Protein AF-W6RK12-F1 (afdb_monomer_lite)

Structure (mmCIF, N/CA/C/O backbone):
data_AF-W6RK12-F1
#
_entry.id   AF-W6RK12-F1
#
loop_
_atom_site.group_PDB
_atom_site.id
_atom_site.type_symbol
_atom_site.label_atom_id
_atom_site.label_alt_id
_atom_site.label_comp_id
_atom_site.label_asym_id
_atom_site.label_entity_id
_atom_site.label_seq_id
_atom_site.pdbx_PDB_ins_code
_atom_site.Cartn_x
_atom_site.Cartn_y
_atom_site.Cartn_z
_atom_site.occupancy
_atom_site.B_iso_or_equiv
_atom_site.auth_seq_id
_atom_site.auth_comp_id
_atom_site.auth_asym_id
_atom_site.auth_atom_id
_atom_site.pdbx_PDB_model_num
ATOM 1 N N . MET A 1 1 ? -18.634 4.156 -2.295 1.00 64.38 1 MET A N 1
ATOM 2 C CA . MET A 1 1 ? -17.427 3.313 -2.456 1.00 64.38 1 MET A CA 1
ATOM 3 C C . MET A 1 1 ? -16.413 4.102 -3.272 1.00 64.38 1 MET A C 1
ATOM 5 O O . MET A 1 1 ? -16.670 4.361 -4.446 1.00 64.38 1 MET A O 1
ATOM 9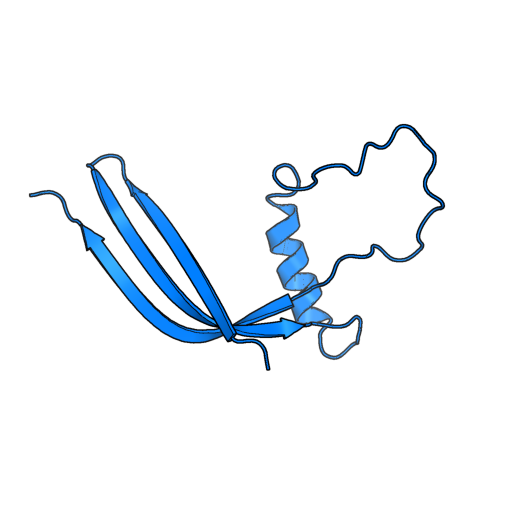 N N . THR A 1 2 ? -15.330 4.556 -2.643 1.00 88.94 2 THR A N 1
ATOM 10 C CA . THR A 1 2 ? -14.367 5.493 -3.244 1.00 88.94 2 THR A CA 1
ATOM 11 C C . THR A 1 2 ? -13.348 4.724 -4.084 1.00 88.94 2 THR A C 1
ATOM 13 O O . THR A 1 2 ? -12.713 3.789 -3.596 1.00 88.94 2 THR A O 1
ATOM 16 N N . ARG A 1 3 ? -13.237 5.063 -5.373 1.00 94.44 3 ARG A N 1
ATOM 17 C CA . ARG A 1 3 ? -12.228 4.486 -6.274 1.00 94.44 3 ARG A CA 1
ATOM 18 C C . ARG A 1 3 ? -10.924 5.250 -6.106 1.00 94.44 3 ARG A C 1
ATOM 20 O O . ARG A 1 3 ? -10.950 6.470 -5.978 1.00 94.44 3 ARG A O 1
ATOM 27 N N . CYS A 1 4 ? -9.812 4.539 -6.151 1.00 94.75 4 CYS A N 1
ATOM 28 C CA . CYS A 1 4 ? -8.486 5.131 -6.094 1.00 94.75 4 CYS A CA 1
ATOM 29 C C . CYS A 1 4 ? -7.563 4.464 -7.112 1.00 94.75 4 CYS A C 1
ATOM 31 O O . CYS A 1 4 ? -7.826 3.355 -7.587 1.00 94.75 4 CYS A O 1
ATOM 33 N N . ALA A 1 5 ? -6.485 5.163 -7.441 1.00 95.19 5 ALA A N 1
ATOM 34 C CA . ALA A 1 5 ? -5.363 4.625 -8.181 1.00 95.19 5 ALA A CA 1
ATOM 35 C C . ALA A 1 5 ? -4.074 5.108 -7.519 1.00 95.19 5 ALA A C 1
ATOM 37 O O . ALA A 1 5 ? -4.034 6.217 -6.984 1.00 95.19 5 ALA A O 1
ATOM 38 N N . PHE A 1 6 ? -3.042 4.279 -7.551 1.00 95.00 6 PHE A N 1
ATOM 39 C CA . PHE A 1 6 ? -1.708 4.642 -7.098 1.00 95.00 6 PHE A CA 1
ATOM 40 C C . PHE A 1 6 ? -0.665 4.063 -8.046 1.00 95.00 6 PHE A C 1
ATOM 42 O O . PHE A 1 6 ? -0.922 3.089 -8.759 1.00 95.00 6 PHE A O 1
ATOM 49 N N . GLN A 1 7 ? 0.502 4.693 -8.062 1.00 96.56 7 GLN A N 1
ATOM 50 C CA . GLN A 1 7 ? 1.637 4.268 -8.859 1.00 96.56 7 GLN A CA 1
ATOM 51 C C . GLN A 1 7 ? 2.847 4.101 -7.950 1.00 96.56 7 GLN A C 1
ATOM 53 O O . GLN A 1 7 ? 3.043 4.871 -7.010 1.00 96.56 7 GLN A O 1
ATOM 58 N N . VAL A 1 8 ? 3.616 3.052 -8.214 1.00 95.50 8 VAL A N 1
ATOM 59 C CA . VAL A 1 8 ? 4.886 2.786 -7.545 1.00 95.50 8 VAL A CA 1
ATOM 60 C C . VAL A 1 8 ? 5.945 2.593 -8.613 1.00 95.50 8 VAL A C 1
ATOM 62 O O . VAL A 1 8 ? 5.714 1.899 -9.606 1.00 95.50 8 VAL A O 1
ATOM 65 N N . GLU A 1 9 ? 7.109 3.189 -8.387 1.00 95.88 9 GLU A N 1
ATOM 66 C CA . GLU A 1 9 ? 8.251 3.107 -9.286 1.00 95.88 9 GLU A CA 1
ATOM 67 C C . GLU A 1 9 ? 9.472 2.553 -8.576 1.00 95.88 9 GLU A C 1
ATOM 69 O O . GLU A 1 9 ? 9.718 2.835 -7.402 1.00 95.88 9 GLU A O 1
ATOM 74 N N . LYS A 1 10 ? 10.273 1.805 -9.325 1.00 95.19 10 LYS A N 1
ATOM 75 C CA . LYS A 1 10 ? 11.621 1.426 -8.935 1.00 95.19 10 LYS A CA 1
ATOM 76 C C . LYS A 1 10 ? 12.582 1.807 -10.053 1.00 95.19 10 LYS A C 1
ATOM 78 O O . LYS A 1 10 ? 12.445 1.311 -11.170 1.00 95.19 10 LYS A O 1
ATOM 83 N N . HIS A 1 11 ? 13.560 2.639 -9.711 1.00 93.06 11 HIS A N 1
ATOM 84 C CA . HIS A 1 11 ? 14.712 2.964 -10.553 1.00 93.06 11 HIS A CA 1
ATOM 85 C C . HIS A 1 11 ? 15.887 2.050 -10.225 1.00 93.06 11 HIS A C 1
ATOM 87 O O . HIS A 1 11 ? 16.093 1.686 -9.063 1.00 93.06 11 HIS A O 1
ATOM 93 N N . SER A 1 12 ? 16.673 1.728 -11.242 1.00 89.31 12 SER A N 1
ATOM 94 C CA . SER A 1 12 ? 17.946 1.022 -11.120 1.00 89.31 12 SER A CA 1
ATOM 95 C C . SER A 1 12 ? 19.100 1.910 -11.602 1.00 89.31 12 SER A C 1
ATOM 97 O O . SER A 1 12 ? 18.896 2.944 -12.235 1.00 89.31 12 SER A O 1
ATOM 99 N N . SER A 1 13 ? 20.339 1.511 -11.304 1.00 84.31 13 SER A N 1
ATOM 100 C CA . SER A 1 13 ? 21.548 2.265 -11.673 1.00 84.31 13 SER A CA 1
ATOM 101 C C . SER A 1 13 ? 21.851 2.288 -13.175 1.00 84.31 13 SER A C 1
ATOM 103 O O . SER A 1 13 ? 22.607 3.135 -13.633 1.00 84.31 13 SER A O 1
ATOM 105 N N . ASP A 1 14 ? 21.295 1.349 -13.933 1.00 89.12 14 ASP A N 1
ATOM 106 C CA . ASP A 1 14 ? 21.511 1.121 -15.366 1.00 89.12 14 ASP A CA 1
ATOM 107 C C . ASP A 1 14 ? 20.469 1.831 -16.250 1.00 89.12 14 ASP A C 1
ATOM 109 O O . ASP A 1 14 ? 20.194 1.397 -17.364 1.00 89.12 14 ASP A O 1
ATOM 113 N N . SER A 1 15 ? 19.844 2.897 -15.737 1.00 86.62 15 SER A N 1
ATOM 114 C CA . SER A 1 15 ? 18.724 3.605 -16.381 1.00 86.62 15 SER A CA 1
ATOM 115 C C . SER A 1 15 ? 17.481 2.742 -16.641 1.00 86.62 15 SER A C 1
ATOM 117 O O . SER A 1 15 ? 16.521 3.226 -17.247 1.00 86.62 15 SER A O 1
ATOM 119 N N . SER A 1 16 ? 17.449 1.500 -16.146 1.00 92.50 16 SER A N 1
ATOM 120 C CA . SER A 1 16 ? 16.237 0.690 -16.148 1.00 92.50 16 SER A CA 1
ATOM 121 C C . SER A 1 16 ? 15.262 1.186 -15.084 1.00 92.50 16 SER A C 1
ATOM 123 O O . SER A 1 16 ? 15.640 1.655 -14.003 1.00 92.50 16 SER A O 1
ATOM 125 N N . TRP A 1 17 ? 13.975 1.067 -15.391 1.00 95.38 17 TRP A N 1
ATOM 126 C CA . TRP A 1 17 ? 12.912 1.372 -14.447 1.00 95.38 17 TRP A CA 1
ATOM 127 C C . TRP A 1 17 ? 11.778 0.370 -14.577 1.00 95.38 17 TRP A C 1
ATOM 129 O O . TRP A 1 17 ? 11.545 -0.224 -15.630 1.00 95.38 17 TRP A O 1
ATOM 139 N N . THR A 1 18 ? 11.057 0.172 -13.480 1.00 96.50 18 THR A N 1
ATOM 140 C CA . THR A 1 18 ? 9.800 -0.576 -13.448 1.00 96.50 18 THR A CA 1
ATOM 141 C C . THR A 1 18 ? 8.749 0.271 -12.753 1.00 96.50 18 THR A C 1
ATOM 143 O O . THR A 1 18 ? 8.969 0.751 -11.645 1.00 96.50 18 THR A O 1
ATOM 146 N N . SER A 1 19 ? 7.606 0.443 -13.405 1.00 96.56 19 SER A N 1
ATOM 147 C CA . SER A 1 19 ? 6.464 1.204 -12.912 1.00 96.56 19 SER A CA 1
ATOM 148 C C . SER A 1 19 ? 5.246 0.299 -12.859 1.00 96.56 19 SER A C 1
ATOM 150 O O . SER A 1 19 ? 4.955 -0.427 -13.812 1.00 96.56 19 SER A O 1
ATOM 152 N N . VAL A 1 20 ? 4.532 0.345 -11.743 1.00 97.62 20 VAL A N 1
ATOM 153 C CA . VAL A 1 20 ? 3.285 -0.386 -11.535 1.00 97.62 20 VAL A CA 1
ATOM 154 C C . VAL A 1 20 ? 2.198 0.620 -11.215 1.00 97.62 20 VAL A C 1
ATOM 156 O O . VAL A 1 20 ? 2.334 1.401 -10.278 1.00 97.62 20 VAL A O 1
ATOM 159 N N . VAL A 1 21 ? 1.109 0.582 -11.978 1.00 97.00 21 VAL A N 1
ATOM 160 C CA . VAL A 1 21 ? -0.105 1.353 -11.716 1.00 97.00 21 VAL A CA 1
ATOM 161 C C . VAL A 1 21 ? -1.184 0.387 -11.268 1.00 97.00 21 VAL A C 1
ATOM 163 O O . VAL A 1 21 ? -1.523 -0.559 -11.981 1.00 97.00 21 VAL A O 1
ATOM 166 N N . ALA A 1 22 ? -1.738 0.642 -10.092 1.00 96.81 22 ALA A N 1
ATOM 167 C CA . ALA A 1 22 ? -2.781 -0.169 -9.500 1.00 96.81 22 ALA A CA 1
ATOM 168 C C . ALA A 1 22 ? -4.042 0.670 -9.295 1.00 96.81 22 ALA A C 1
ATOM 170 O O . ALA A 1 22 ? -3.988 1.800 -8.808 1.00 96.81 22 ALA A O 1
ATOM 171 N N . GLN A 1 23 ? -5.187 0.110 -9.669 1.00 97.12 23 GLN A N 1
ATOM 172 C CA . GLN A 1 23 ? -6.502 0.696 -9.453 1.00 97.12 23 GLN A CA 1
ATOM 173 C C . GLN A 1 23 ? -7.269 -0.158 -8.456 1.00 97.12 23 GLN A C 1
ATOM 175 O O . GLN A 1 23 ? -7.236 -1.390 -8.501 1.00 97.12 23 GLN A O 1
ATOM 180 N N . GLY A 1 24 ? -8.002 0.490 -7.562 1.00 95.88 24 GLY A N 1
ATOM 181 C CA . GLY A 1 24 ? -8.655 -0.212 -6.476 1.00 95.88 24 GLY A CA 1
ATOM 182 C C . GLY A 1 24 ? -9.779 0.566 -5.826 1.00 95.88 24 GLY A C 1
ATOM 183 O O . GLY A 1 24 ? -10.339 1.530 -6.365 1.00 95.88 24 GLY A O 1
ATOM 184 N N . ARG A 1 25 ? -10.152 0.072 -4.654 1.00 95.31 25 ARG A N 1
ATOM 185 C CA . ARG A 1 25 ? -11.115 0.703 -3.762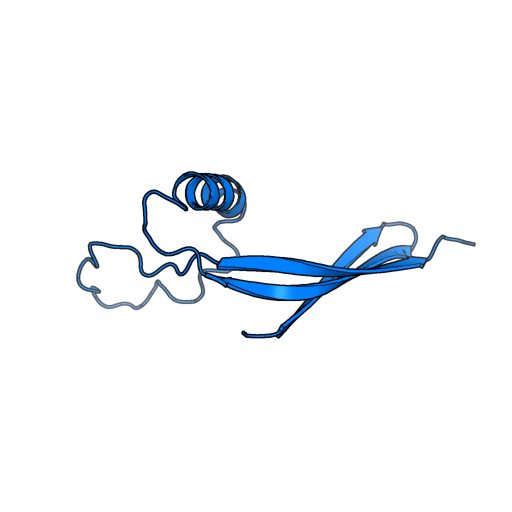 1.00 95.31 25 ARG A CA 1
ATOM 186 C C . ARG A 1 25 ? -10.454 0.961 -2.426 1.00 95.31 25 ARG A C 1
ATOM 188 O O . ARG A 1 25 ? -9.800 0.078 -1.888 1.00 95.31 25 ARG A O 1
ATOM 195 N N . TYR A 1 26 ? -10.662 2.165 -1.925 1.00 93.19 26 TYR A N 1
ATOM 196 C CA . TYR A 1 26 ? -10.287 2.528 -0.572 1.00 93.19 26 TYR A CA 1
ATOM 197 C C . TYR A 1 26 ? -11.236 1.854 0.422 1.00 93.19 26 TYR A C 1
ATOM 199 O O . TYR A 1 26 ? -12.459 1.921 0.243 1.00 93.19 26 TYR A O 1
ATOM 207 N N . GLU A 1 27 ? -10.666 1.232 1.449 1.00 92.12 27 GLU A N 1
ATOM 208 C CA . GLU A 1 27 ? -11.390 0.625 2.562 1.00 92.12 27 GLU A CA 1
ATOM 209 C C . GLU A 1 27 ? -10.736 1.026 3.884 1.00 92.12 27 GLU A C 1
ATOM 211 O O . GLU A 1 27 ? -9.520 0.932 4.039 1.00 92.12 27 GLU A O 1
ATOM 216 N N . GLU A 1 28 ? -11.549 1.495 4.829 1.00 90.94 28 GLU A N 1
ATOM 217 C CA . GLU A 1 28 ? -11.095 1.821 6.181 1.00 90.94 28 GLU A CA 1
ATOM 218 C C . GLU A 1 28 ? -11.091 0.578 7.055 1.00 90.94 28 GLU A C 1
ATOM 220 O O . GLU A 1 28 ? -11.945 -0.301 6.919 1.00 90.94 28 GLU A O 1
ATOM 225 N N . PHE A 1 29 ? -10.163 0.560 8.005 1.00 90.62 29 PHE A N 1
ATOM 226 C CA . PHE A 1 29 ? -10.029 -0.468 9.025 1.00 90.62 29 PHE A CA 1
ATOM 227 C C . PHE A 1 29 ? -10.280 0.161 10.401 1.00 90.62 29 PHE A C 1
ATOM 229 O O . PHE A 1 29 ? -9.330 0.568 11.077 1.00 90.62 29 PHE A O 1
ATOM 236 N N . PRO A 1 30 ? -11.557 0.284 10.823 1.00 88.88 30 PRO A N 1
ATOM 237 C CA . PRO A 1 30 ? -11.910 0.832 12.127 1.00 88.88 30 PRO A CA 1
ATOM 238 C C . PRO A 1 30 ? -11.282 0.052 13.282 1.00 88.88 30 PRO A C 1
ATOM 240 O O . PRO A 1 30 ? -10.992 -1.143 13.154 1.00 88.88 30 PRO A O 1
ATOM 243 N N . ASP A 1 31 ? -11.160 0.707 14.440 1.00 87.88 31 ASP A N 1
ATOM 244 C CA . ASP A 1 31 ? -10.669 0.092 15.675 1.00 87.88 31 ASP A CA 1
ATOM 245 C C . ASP A 1 31 ? -11.659 -0.926 16.256 1.00 87.88 31 ASP A C 1
ATOM 247 O O . ASP A 1 31 ? -12.406 -0.670 17.194 1.00 87.88 31 ASP A O 1
ATOM 251 N N . THR A 1 32 ? -11.693 -2.093 15.625 1.00 89.69 32 THR A N 1
ATOM 252 C CA . THR A 1 32 ? -12.541 -3.231 15.971 1.00 89.69 32 THR A CA 1
ATOM 253 C C . THR A 1 32 ? -11.694 -4.499 15.996 1.00 89.69 32 THR A C 1
ATOM 255 O O . THR A 1 32 ? -10.627 -4.559 15.373 1.00 89.69 32 THR A O 1
ATOM 258 N N . GLU A 1 33 ? -12.166 -5.531 16.701 1.00 89.56 33 GLU A N 1
ATOM 259 C CA . GLU A 1 33 ? -11.467 -6.824 16.774 1.00 89.56 33 GLU A CA 1
ATOM 260 C C . GLU A 1 33 ? -11.342 -7.501 15.400 1.00 89.56 33 GLU A C 1
ATOM 262 O O . GLU A 1 33 ? -10.343 -8.169 15.149 1.00 89.56 33 GLU A O 1
ATOM 267 N N . GLN A 1 34 ? -12.290 -7.261 14.483 1.00 92.50 34 GLN A N 1
ATOM 268 C CA . GLN A 1 34 ? -12.246 -7.786 13.114 1.00 92.50 34 GLN A CA 1
ATOM 269 C C . GLN A 1 34 ? -10.974 -7.367 12.364 1.00 92.50 34 GLN A C 1
ATOM 271 O O . GLN A 1 34 ? -10.411 -8.187 11.653 1.00 92.50 34 GLN A O 1
ATOM 276 N N . TRP A 1 35 ? -10.529 -6.117 12.532 1.00 89.44 35 TRP A N 1
ATOM 277 C CA . TRP A 1 35 ? -9.400 -5.535 11.790 1.00 89.44 35 TRP A CA 1
ATOM 278 C C . TRP A 1 35 ? -8.112 -5.448 12.610 1.00 89.44 35 TRP A C 1
ATOM 280 O O . TRP A 1 35 ? -7.171 -4.728 12.269 1.00 89.44 35 TRP A O 1
ATOM 290 N N . LYS A 1 36 ? -8.082 -6.093 13.776 1.00 89.00 36 LYS A N 1
ATOM 291 C CA . LYS A 1 36 ? -6.972 -5.962 14.721 1.00 89.00 36 LYS A CA 1
ATOM 292 C C . LYS A 1 36 ? -5.669 -6.509 14.151 1.00 89.00 36 LYS A C 1
ATOM 294 O O . LYS A 1 36 ? -4.627 -5.885 14.331 1.00 89.00 36 LYS A O 1
ATOM 299 N N . GLN A 1 37 ? -5.721 -7.642 13.455 1.00 91.75 37 GLN A N 1
ATOM 300 C CA . GLN A 1 37 ? -4.528 -8.270 12.885 1.00 91.75 37 GLN A CA 1
ATOM 301 C C . GLN A 1 37 ? -3.964 -7.447 11.724 1.00 91.75 37 GLN A C 1
ATOM 303 O O . GLN A 1 37 ? -2.760 -7.209 11.667 1.00 91.75 37 GLN A O 1
ATOM 308 N N . GLU A 1 38 ? -4.829 -6.937 10.852 1.00 89.44 38 GLU A N 1
ATOM 309 C CA . GLU A 1 38 ? -4.470 -6.088 9.718 1.00 89.44 38 GLU A CA 1
ATOM 310 C C . GLU A 1 38 ? -3.824 -4.787 10.194 1.00 89.44 38 GLU A C 1
ATOM 312 O O . GLU A 1 38 ? -2.781 -4.390 9.673 1.00 89.44 38 GLU A O 1
ATOM 317 N N . ARG A 1 39 ? -4.386 -4.154 11.233 1.00 88.56 39 ARG A N 1
ATOM 318 C CA . ARG A 1 39 ? -3.806 -2.944 11.830 1.00 88.56 39 ARG A CA 1
ATOM 319 C 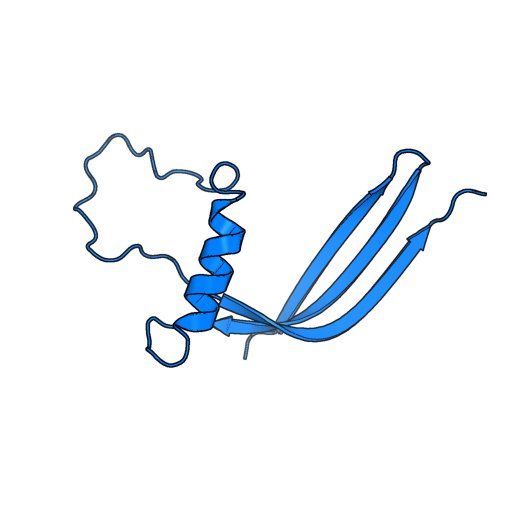C . ARG A 1 39 ? -2.459 -3.207 12.490 1.00 88.56 39 ARG A C 1
ATOM 321 O O . ARG A 1 39 ? -1.534 -2.431 12.272 1.00 88.56 39 ARG A O 1
ATOM 328 N N . LEU A 1 40 ? -2.313 -4.301 13.245 1.00 88.81 40 LEU A N 1
ATOM 329 C CA . LEU A 1 40 ? -1.026 -4.681 13.843 1.00 88.81 40 LEU A CA 1
ATOM 330 C C . LEU A 1 40 ? 0.033 -4.963 12.772 1.00 88.81 40 LEU A C 1
ATOM 332 O O . LEU A 1 40 ? 1.175 -4.517 12.896 1.00 88.81 40 LEU A O 1
ATOM 336 N N . HIS A 1 41 ? -0.344 -5.657 11.697 1.00 88.19 41 HIS A N 1
ATOM 337 C CA . HIS A 1 41 ? 0.557 -5.928 10.585 1.00 88.19 41 HIS A CA 1
ATOM 338 C C . HIS A 1 41 ? 0.979 -4.637 9.873 1.00 88.19 41 HIS A C 1
ATOM 340 O O . HIS A 1 41 ? 2.176 -4.394 9.707 1.00 88.19 41 HIS A O 1
ATOM 346 N N . ALA A 1 42 ? 0.022 -3.776 9.520 1.00 85.81 42 ALA A N 1
ATOM 347 C CA . ALA A 1 42 ? 0.294 -2.479 8.906 1.00 85.81 42 ALA A CA 1
ATOM 348 C C . ALA A 1 42 ? 1.205 -1.618 9.790 1.00 85.81 42 ALA A C 1
ATOM 350 O O . ALA A 1 42 ? 2.193 -1.066 9.309 1.00 85.81 42 ALA A O 1
ATOM 351 N N . TRP A 1 43 ? 0.934 -1.572 11.095 1.00 84.69 43 TRP A N 1
ATOM 352 C CA . TRP A 1 43 ? 1.759 -0.857 12.062 1.00 84.69 43 TRP A CA 1
ATOM 353 C C . TRP A 1 43 ? 3.201 -1.379 12.087 1.00 84.69 43 TRP A C 1
ATOM 355 O O . TRP A 1 43 ? 4.136 -0.588 11.994 1.00 84.69 43 TRP A O 1
ATOM 365 N N . SER A 1 44 ? 3.397 -2.704 12.091 1.00 87.44 44 SER A N 1
ATOM 366 C CA . SER A 1 44 ? 4.736 -3.318 12.059 1.00 87.44 44 SER A CA 1
ATOM 367 C C . SER A 1 44 ? 5.563 -2.927 10.824 1.00 87.44 44 SER A C 1
ATOM 369 O O . SER A 1 44 ? 6.789 -2.837 10.895 1.00 87.44 44 SER A O 1
ATOM 371 N N . LEU A 1 45 ? 4.904 -2.664 9.689 1.00 84.81 45 LEU A N 1
ATOM 372 C CA . LEU A 1 45 ? 5.549 -2.206 8.460 1.00 84.81 45 LEU A CA 1
ATOM 373 C C . LEU A 1 45 ? 5.831 -0.702 8.503 1.00 84.81 45 LEU A C 1
ATOM 375 O O . LEU A 1 45 ? 6.929 -0.283 8.141 1.00 84.81 45 LEU A O 1
ATOM 379 N N . LEU A 1 46 ? 4.866 0.099 8.962 1.00 79.19 46 LEU A N 1
ATOM 380 C CA . LEU A 1 46 ? 4.959 1.562 9.003 1.00 79.19 46 LEU A CA 1
ATOM 381 C C . LEU A 1 46 ? 5.991 2.059 10.017 1.00 79.19 46 LEU A C 1
ATOM 383 O O . LEU A 1 46 ? 6.723 3.000 9.719 1.00 79.19 46 LEU A O 1
ATOM 387 N N . GLN A 1 47 ? 6.125 1.390 11.167 1.00 79.31 47 GLN A N 1
ATOM 388 C CA . GLN A 1 47 ? 7.128 1.740 12.180 1.00 79.31 47 GLN A CA 1
ATOM 389 C C . GLN A 1 47 ? 8.572 1.643 11.665 1.00 79.31 47 GLN A C 1
ATOM 391 O O . GLN A 1 47 ? 9.463 2.291 12.206 1.00 79.31 47 GLN A O 1
ATOM 396 N N . ARG A 1 48 ? 8.826 0.877 10.595 1.00 79.12 48 ARG A N 1
ATOM 397 C CA . ARG A 1 48 ? 10.153 0.801 9.954 1.00 79.12 48 ARG A CA 1
ATOM 398 C C . ARG A 1 48 ? 10.519 2.071 9.185 1.00 79.12 48 ARG A C 1
ATOM 400 O O . ARG A 1 48 ? 11.683 2.260 8.851 1.00 79.12 48 ARG A O 1
ATOM 407 N N . PHE A 1 49 ? 9.529 2.907 8.892 1.00 69.75 49 PHE A N 1
ATOM 408 C CA . PHE A 1 49 ? 9.651 4.134 8.117 1.00 69.75 49 PHE A CA 1
ATOM 409 C C . PHE A 1 49 ? 8.992 5.293 8.882 1.00 69.75 49 PHE A C 1
ATOM 411 O O . PHE A 1 49 ? 8.249 6.076 8.300 1.00 69.75 49 PHE A O 1
ATOM 418 N N . SER A 1 50 ? 9.190 5.370 10.201 1.00 55.50 50 SER A N 1
ATOM 419 C CA . SER A 1 50 ? 8.420 6.277 11.067 1.00 55.50 50 SER A CA 1
ATOM 420 C C . SER A 1 50 ? 8.717 7.770 10.845 1.00 55.50 50 SER A C 1
ATOM 422 O O . SER A 1 50 ? 7.879 8.603 11.167 1.00 55.50 50 SER A O 1
ATOM 424 N N . ASP A 1 51 ? 9.853 8.124 10.237 1.00 58.94 51 ASP A N 1
ATOM 425 C CA . ASP A 1 51 ? 10.399 9.487 10.364 1.00 58.94 51 ASP A CA 1
ATOM 426 C C . ASP A 1 51 ? 10.198 10.408 9.141 1.00 58.94 51 ASP A C 1
ATOM 428 O O . ASP A 1 51 ? 10.646 11.551 9.156 1.00 58.94 51 ASP A O 1
ATOM 432 N N . TRP A 1 52 ? 9.551 9.954 8.060 1.00 64.56 52 TRP A N 1
ATOM 433 C CA . TRP A 1 52 ? 9.525 10.702 6.781 1.00 64.56 52 TRP A CA 1
ATOM 434 C C . TRP A 1 52 ? 8.178 11.338 6.403 1.00 64.56 52 TRP A C 1
ATOM 436 O O . TRP A 1 52 ? 8.108 12.025 5.385 1.00 64.56 52 TRP A O 1
ATOM 446 N N . TRP A 1 53 ? 7.115 11.147 7.196 1.00 59.94 53 TRP A N 1
ATOM 447 C CA . TRP A 1 53 ? 5.768 11.644 6.860 1.00 59.94 53 TRP A CA 1
ATOM 448 C C . TRP A 1 53 ? 4.997 12.312 8.011 1.00 59.94 53 TRP A C 1
ATOM 450 O O . TRP A 1 53 ? 3.922 12.860 7.760 1.00 59.94 53 TRP A O 1
ATOM 460 N N . GLU A 1 54 ? 5.517 12.342 9.245 1.00 59.25 54 GLU A N 1
ATOM 461 C CA . GLU A 1 54 ? 4.849 13.004 10.378 1.00 59.25 54 GLU A CA 1
ATOM 462 C C . GLU A 1 54 ? 5.034 14.535 10.308 1.00 59.25 54 GLU A C 1
ATOM 464 O O . GLU A 1 54 ? 5.757 15.169 11.076 1.00 59.25 54 GLU A O 1
ATOM 469 N N . ILE A 1 55 ? 4.396 15.161 9.316 1.00 57.28 55 ILE A N 1
ATOM 470 C CA . ILE A 1 55 ? 4.371 16.616 9.179 1.00 57.28 55 ILE A CA 1
ATOM 471 C C . ILE A 1 55 ? 3.495 17.197 10.301 1.00 57.28 55 ILE A C 1
ATOM 473 O O . ILE A 1 55 ? 2.269 17.193 10.220 1.00 57.28 55 ILE A O 1
ATOM 477 N N . GLY A 1 56 ? 4.135 17.763 11.329 1.00 52.56 56 GLY A N 1
ATOM 478 C CA . GLY A 1 56 ? 3.539 18.823 12.152 1.00 52.56 56 GLY A CA 1
ATOM 479 C C . GLY A 1 56 ? 3.020 18.462 13.548 1.00 52.56 56 GLY A C 1
ATOM 480 O O . GLY A 1 56 ? 2.310 19.285 14.129 1.00 52.56 56 GLY A O 1
ATOM 481 N N . ALA A 1 57 ? 3.382 17.313 14.131 1.00 51.22 57 ALA A N 1
ATOM 482 C CA . ALA A 1 57 ? 3.085 17.040 15.549 1.00 51.22 57 ALA A CA 1
ATOM 483 C C . ALA A 1 57 ? 3.830 17.994 16.514 1.00 51.22 57 ALA A C 1
ATOM 485 O O . ALA A 1 57 ? 3.395 18.219 17.641 1.00 51.22 57 ALA A O 1
ATOM 486 N N . LEU A 1 58 ? 4.904 18.643 16.050 1.00 48.91 58 LEU A N 1
ATOM 487 C CA . LEU A 1 58 ? 5.605 19.717 16.758 1.00 48.91 58 LEU A CA 1
ATOM 488 C C . LEU A 1 58 ? 4.847 21.054 16.639 1.00 48.91 58 LEU A C 1
ATOM 490 O O . LEU A 1 58 ? 5.332 22.006 16.030 1.00 48.91 58 LEU A O 1
ATOM 494 N N . LYS A 1 59 ? 3.645 21.159 17.220 1.00 52.00 59 LYS A N 1
ATOM 495 C CA . LYS A 1 59 ? 3.121 22.480 17.609 1.00 52.00 59 LYS A CA 1
ATOM 496 C C . LYS A 1 59 ? 3.698 22.829 18.990 1.00 52.00 59 LYS A C 1
ATOM 498 O O . LYS A 1 59 ? 3.664 21.970 19.862 1.00 52.00 59 LYS A O 1
ATOM 503 N N . PRO A 1 60 ? 4.175 24.065 19.242 1.00 58.81 60 PRO A N 1
ATOM 504 C CA . PRO A 1 60 ? 4.775 24.467 20.527 1.00 58.81 60 PRO A CA 1
ATOM 505 C C . PRO A 1 60 ? 3.836 24.449 21.747 1.00 58.81 60 PRO A C 1
ATOM 507 O O . PRO A 1 60 ? 4.206 24.958 22.801 1.00 58.81 60 PRO A O 1
ATOM 510 N N . HIS A 1 61 ? 2.603 23.962 21.606 1.00 58.09 61 HIS A N 1
ATOM 511 C CA . HIS A 1 61 ? 1.570 24.051 22.629 1.00 58.09 61 HIS A CA 1
ATOM 512 C C . HIS A 1 61 ? 1.142 22.652 23.060 1.00 58.09 61 HIS A C 1
ATOM 514 O O . HIS A 1 61 ? 0.930 21.797 22.198 1.00 58.09 61 HIS A O 1
ATOM 520 N N . GLU A 1 62 ? 1.004 22.440 24.373 1.00 54.97 62 GLU A N 1
ATOM 521 C CA . GLU A 1 62 ? 0.511 21.191 24.957 1.00 54.97 62 GLU A CA 1
ATOM 522 C C . GLU A 1 62 ? -0.835 20.828 24.326 1.00 54.97 62 GLU A C 1
ATOM 524 O O . GLU A 1 62 ? -1.868 21.444 24.596 1.00 54.97 62 GLU A O 1
ATOM 529 N N . MET A 1 63 ? -0.824 19.833 23.439 1.00 55.19 63 MET A N 1
ATOM 530 C CA . 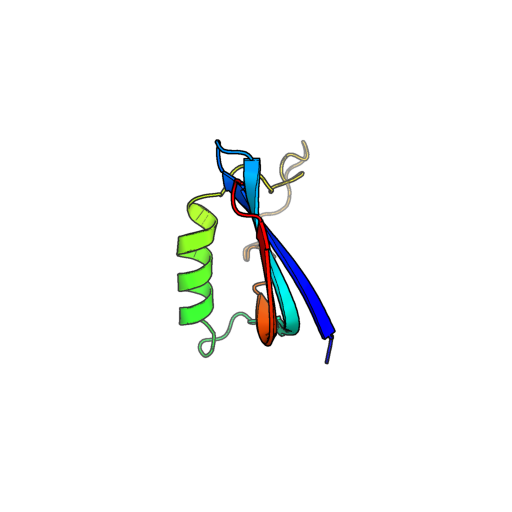MET A 1 63 ? -2.062 19.206 23.014 1.00 55.19 63 MET A CA 1
ATOM 531 C C . MET A 1 63 ? -2.538 18.312 24.160 1.00 55.19 63 MET A C 1
ATOM 533 O O . MET A 1 63 ? -1.728 17.548 24.694 1.00 55.19 63 MET A O 1
ATOM 537 N N . PRO A 1 64 ? -3.823 18.382 24.554 1.00 55.72 64 PRO A N 1
ATOM 538 C CA . PRO A 1 64 ? -4.366 17.451 25.531 1.00 55.72 64 PRO A CA 1
ATOM 539 C C . PRO A 1 64 ? -4.078 16.030 25.054 1.00 55.72 64 PRO A C 1
ATOM 541 O O . PRO A 1 64 ? -4.251 15.740 23.869 1.00 55.72 64 PRO A O 1
ATOM 544 N N . VAL A 1 65 ? -3.618 15.173 25.970 1.00 52.53 65 VAL A N 1
ATOM 545 C CA . VAL A 1 65 ? -3.315 13.763 25.701 1.00 52.53 65 VAL A CA 1
ATOM 546 C C . VAL A 1 65 ? -4.565 13.123 25.100 1.00 52.53 65 VAL A C 1
ATOM 548 O O . VAL A 1 65 ? -5.519 12.791 25.805 1.00 52.53 65 VAL A O 1
ATOM 551 N N . GLN A 1 66 ? -4.603 13.011 23.773 1.00 50.34 66 GLN A N 1
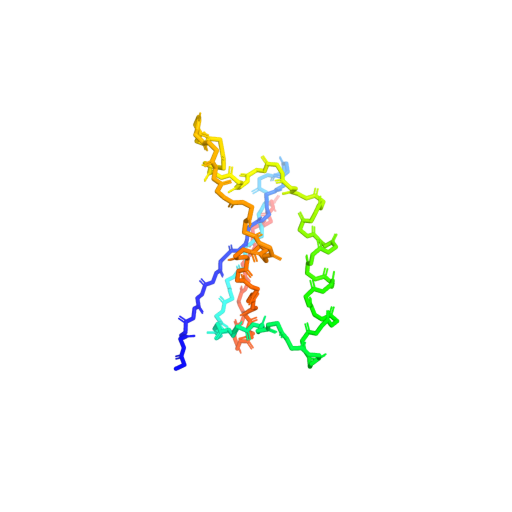ATOM 552 C CA . GLN A 1 66 ? -5.654 12.280 23.090 1.00 50.34 66 GLN A CA 1
ATOM 553 C C . GLN A 1 66 ? -5.380 10.806 23.385 1.00 50.34 66 GLN A C 1
ATOM 555 O O . GLN A 1 66 ? -4.445 10.219 22.854 1.00 50.34 66 GLN A O 1
ATOM 560 N N . ASN A 1 67 ? -6.176 10.223 24.285 1.00 51.47 67 ASN A N 1
ATOM 561 C CA . ASN A 1 67 ? -6.046 8.835 24.750 1.00 51.47 67 ASN A CA 1
ATOM 562 C C . ASN A 1 67 ? -6.230 7.772 23.644 1.00 51.47 67 ASN A C 1
ATOM 564 O O . ASN A 1 67 ? -6.145 6.579 23.919 1.00 51.47 67 ASN A O 1
ATOM 568 N N . ALA A 1 68 ? -6.467 8.182 22.401 1.00 54.22 68 ALA A N 1
ATOM 569 C CA . ALA A 1 68 ? -6.419 7.340 21.220 1.00 54.22 68 ALA A CA 1
ATOM 570 C C . ALA A 1 68 ? -5.684 8.129 20.137 1.00 54.22 68 ALA A C 1
ATOM 572 O O . ALA A 1 68 ? -6.064 9.263 19.842 1.00 54.22 68 ALA A O 1
ATOM 573 N N . SER A 1 69 ? -4.628 7.555 19.559 1.00 55.47 69 SER A N 1
ATOM 574 C CA . SER A 1 69 ? -4.005 8.189 18.401 1.00 55.47 69 SER A CA 1
ATOM 575 C C . SER A 1 69 ?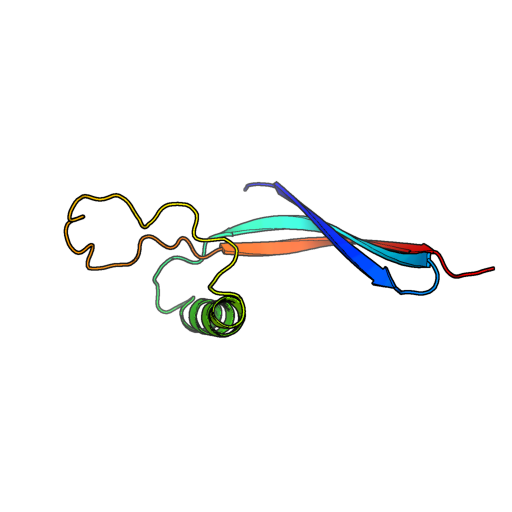 -5.047 8.296 17.277 1.00 55.47 69 SER A C 1
ATOM 577 O O . SER A 1 69 ? -5.694 7.290 16.973 1.00 55.47 69 SER A O 1
ATOM 579 N N . PRO A 1 70 ? -5.229 9.463 16.634 1.00 72.19 70 PRO A N 1
ATOM 580 C CA . PRO A 1 70 ? -6.228 9.672 15.585 1.00 72.19 70 PRO A CA 1
ATOM 581 C C . PRO A 1 70 ? -5.840 9.019 14.241 1.00 72.19 70 PRO A C 1
ATOM 583 O O . PRO A 1 70 ? -6.279 9.469 13.183 1.00 72.19 70 PRO A O 1
ATOM 586 N N . HIS A 1 71 ? -4.986 7.988 14.246 1.00 77.00 71 HIS A N 1
ATOM 587 C CA . HIS A 1 71 ? -4.558 7.312 13.026 1.00 77.00 71 HIS A CA 1
ATOM 588 C C . HIS A 1 71 ? -5.738 6.589 12.370 1.00 77.00 71 HIS A C 1
ATOM 590 O O . HIS A 1 71 ? -6.287 5.628 12.911 1.00 77.00 71 HIS A O 1
ATOM 596 N N . VAL A 1 72 ? -6.086 7.021 11.160 1.00 85.31 72 VAL A N 1
ATOM 597 C CA . VAL A 1 72 ? -7.005 6.288 10.289 1.00 85.31 72 VAL A CA 1
ATOM 598 C C . VAL A 1 72 ? -6.207 5.202 9.579 1.00 85.31 72 VAL A C 1
ATOM 600 O O . VAL A 1 72 ? -5.366 5.492 8.729 1.00 85.31 72 VAL A O 1
ATOM 603 N N . PHE A 1 73 ? -6.465 3.945 9.933 1.00 87.62 73 PHE A N 1
ATOM 604 C CA . PHE A 1 73 ? -5.937 2.807 9.190 1.00 87.62 73 PHE A CA 1
ATOM 605 C C . PHE A 1 73 ? -6.832 2.533 7.987 1.00 87.62 73 PHE A C 1
ATOM 607 O O . PHE A 1 73 ? -8.053 2.448 8.111 1.00 87.62 73 PHE A O 1
ATOM 614 N N . PHE A 1 74 ? -6.214 2.369 6.824 1.00 91.12 74 PHE A N 1
ATOM 615 C CA . PHE A 1 74 ? -6.915 2.051 5.592 1.00 91.12 74 PHE A CA 1
ATOM 616 C C . PHE A 1 74 ? -6.060 1.162 4.694 1.00 91.12 74 PHE A C 1
ATOM 618 O O . PHE A 1 74 ? -4.836 1.101 4.820 1.00 91.12 74 PHE A O 1
ATOM 625 N N . GLY A 1 75 ? -6.726 0.487 3.767 1.00 90.94 75 GLY A N 1
ATOM 626 C CA . GLY A 1 75 ? -6.114 -0.304 2.715 1.00 90.94 75 GLY A CA 1
ATOM 627 C C . GLY A 1 75 ? -6.723 0.013 1.357 1.00 90.94 75 GLY A C 1
ATOM 628 O O . GLY A 1 75 ? -7.762 0.669 1.237 1.00 90.94 75 GLY A O 1
ATOM 629 N N . ILE A 1 76 ? -6.057 -0.465 0.309 1.00 93.00 76 ILE A N 1
ATOM 630 C CA . ILE A 1 76 ? -6.577 -0.406 -1.053 1.00 93.00 76 ILE A CA 1
ATOM 631 C C . ILE A 1 76 ? -6.812 -1.833 -1.527 1.00 93.00 76 ILE A C 1
ATOM 633 O O . ILE A 1 76 ? -5.868 -2.585 -1.762 1.00 93.00 76 ILE A O 1
ATOM 637 N N . VAL A 1 77 ? -8.080 -2.193 -1.710 1.00 93.19 77 VAL A N 1
ATOM 638 C CA . VAL A 1 77 ? -8.451 -3.462 -2.334 1.00 93.19 77 VAL A CA 1
ATOM 639 C C . VAL A 1 77 ? -8.248 -3.327 -3.835 1.00 93.19 77 VAL A C 1
ATOM 641 O O . VAL A 1 77 ? -8.985 -2.607 -4.522 1.00 93.19 77 VAL A O 1
ATOM 644 N N . LEU A 1 78 ? -7.216 -4.004 -4.333 1.00 94.56 78 LEU A N 1
ATOM 645 C CA . LEU A 1 78 ? -6.831 -3.980 -5.737 1.00 94.56 78 LEU A CA 1
ATOM 646 C C . LEU A 1 78 ? -7.918 -4.595 -6.619 1.00 94.56 78 LEU A C 1
ATOM 648 O O . LEU A 1 78 ? -8.499 -5.631 -6.301 1.00 94.56 78 LEU A O 1
ATOM 652 N N . LYS A 1 79 ? -8.187 -3.934 -7.743 1.00 96.19 79 LYS A N 1
ATOM 653 C CA . LYS A 1 79 ? -9.089 -4.415 -8.794 1.00 96.19 79 LYS A CA 1
ATOM 654 C C . LYS A 1 79 ? -8.352 -4.742 -10.073 1.00 96.19 79 LYS A C 1
ATOM 656 O O . LYS A 1 79 ? -8.648 -5.751 -10.696 1.00 96.19 79 LYS A O 1
ATOM 661 N N . ASP A 1 80 ? -7.469 -3.840 -10.470 1.00 97.00 80 ASP A N 1
ATOM 662 C CA . ASP A 1 80 ? -6.723 -3.924 -11.710 1.00 97.00 80 ASP A CA 1
ATOM 663 C C . ASP A 1 80 ? -5.297 -3.453 -11.452 1.00 97.00 80 ASP A C 1
ATOM 665 O O . ASP A 1 80 ? -5.064 -2.551 -10.640 1.00 97.00 80 ASP A O 1
ATOM 669 N N . ILE A 1 81 ? -4.346 -4.099 -12.111 1.00 97.50 81 ILE A N 1
ATOM 670 C CA . ILE A 1 81 ? -2.931 -3.795 -11.976 1.00 97.50 81 ILE A CA 1
ATOM 671 C C . ILE A 1 81 ? -2.276 -3.899 -13.344 1.00 97.50 81 ILE A C 1
ATOM 673 O O . ILE A 1 81 ? -2.450 -4.876 -14.070 1.00 97.50 81 ILE A O 1
ATOM 677 N N . SER A 1 82 ? -1.502 -2.880 -13.691 1.00 97.69 82 SER A N 1
ATOM 678 C CA . SER A 1 82 ? -0.723 -2.844 -14.921 1.00 97.69 82 SER A CA 1
ATOM 679 C C . SER A 1 82 ? 0.712 -2.448 -14.611 1.00 97.69 82 SER A C 1
ATOM 681 O O . SER A 1 82 ? 0.977 -1.700 -13.670 1.00 97.69 82 SER A O 1
ATOM 683 N N . GLY A 1 83 ? 1.646 -2.982 -15.393 1.00 97.25 83 GLY A N 1
ATOM 684 C CA . GLY A 1 83 ? 3.073 -2.760 -15.210 1.00 97.25 83 GLY A CA 1
ATOM 685 C C . GLY A 1 83 ? 3.756 -2.400 -16.521 1.00 97.25 83 GLY A C 1
ATOM 686 O O . GLY A 1 83 ? 3.392 -2.901 -17.588 1.00 97.25 83 GLY A O 1
ATOM 687 N N . ARG A 1 84 ? 4.755 -1.527 -16.436 1.00 97.38 84 ARG A N 1
ATOM 688 C CA . ARG A 1 84 ? 5.672 -1.188 -17.525 1.00 97.38 84 ARG A CA 1
ATOM 689 C C . ARG A 1 84 ? 7.097 -1.258 -17.001 1.00 97.38 84 ARG A C 1
ATOM 691 O O . ARG A 1 84 ? 7.348 -0.898 -15.855 1.00 97.38 84 ARG A O 1
ATOM 698 N N . MET A 1 85 ? 8.014 -1.703 -17.846 1.00 96.31 85 MET A N 1
ATOM 699 C CA . MET A 1 85 ? 9.437 -1.633 -17.556 1.00 96.31 85 MET A CA 1
ATOM 700 C C . MET A 1 85 ? 10.201 -1.183 -18.790 1.00 96.31 85 MET A C 1
ATOM 702 O O . MET A 1 85 ? 9.775 -1.450 -19.916 1.00 96.31 85 MET A O 1
ATOM 706 N N . VAL A 1 86 ? 11.333 -0.539 -18.552 1.00 95.94 86 VAL A N 1
ATOM 707 C CA . VAL A 1 86 ? 12.370 -0.308 -19.553 1.00 95.94 86 VAL A CA 1
ATOM 708 C C . VAL A 1 86 ? 13.582 -1.118 -19.138 1.00 95.94 86 VAL A C 1
ATOM 710 O O . VAL A 1 86 ? 13.994 -1.066 -17.980 1.00 95.94 86 VAL A O 1
ATOM 713 N N . VAL A 1 87 ? 14.110 -1.885 -20.086 1.00 90.00 87 VAL A N 1
ATOM 714 C CA . VAL A 1 87 ? 15.393 -2.578 -19.970 1.00 90.00 87 VAL A CA 1
ATOM 715 C C . VAL A 1 87 ? 16.456 -1.773 -20.722 1.00 90.00 87 VAL A C 1
ATOM 717 O O . VAL A 1 87 ? 16.090 -1.054 -21.654 1.00 90.00 87 VAL A O 1
ATOM 720 N N . PRO A 1 88 ? 17.736 -1.861 -20.329 1.00 84.62 88 PRO A N 1
ATOM 721 C CA . PRO A 1 88 ? 18.828 -1.307 -21.124 1.00 84.62 88 PRO A CA 1
ATOM 722 C C . PRO A 1 88 ? 18.868 -1.962 -22.515 1.00 84.62 88 PRO A C 1
ATOM 724 O O . PRO A 1 88 ? 18.454 -3.118 -22.648 1.00 84.62 88 PRO A O 1
ATOM 727 N N . ASP A 1 89 ? 19.353 -1.222 -23.517 1.00 76.06 89 ASP A N 1
ATOM 728 C CA . ASP A 1 89 ? 19.587 -1.724 -24.884 1.00 76.06 89 ASP A CA 1
ATOM 729 C C . ASP A 1 89 ? 20.653 -2.836 -24.940 1.00 76.06 89 ASP A C 1
ATOM 731 O O . ASP A 1 89 ? 21.648 -2.760 -24.175 1.00 76.06 89 ASP A O 1
#

InterPro domains:
  IPR012349 FMN-binding split barrel [G3DSA:2.30.110.10] (1-86)

Foldseek 3Di:
DDKDKDKDKDADPLRKIKMKIWIFDKDWQDPDPVCVVVVVVVCVVCVVVVPDPPPDPPDVDDDPPPVDDPDTDMDTGTDDMDMDMDDHD

pLDDT: mean 82.33, std 15.88, range [48.91, 97.69]

Sequence (89 aa):
MTRCAFQVEKHSSDSSWTSVVAQGRYEEFPDTEQWKQERLHAWSLLQRFSDWWEIGALKPHEMPVQNASPHVFFGIVLKDISGRMVVPD

Organism: NCBI:txid348824

Secondary structure (DSSP, 8-state):
--EEEEEEEEE-TTS-EEEEEEEEEEEE--SSGGGHHHHHHHHHHHGGGTTSS--S---SS-----SS-----EEEEEEEEEEEEE---

Radius of gyration: 18.0 Å; chains: 1; bounding box: 39×33×51 Å